Protein AF-T1AG75-F1 (afdb_monomer_lite)

Foldseek 3Di:
DQVVQVVVQVVCVVVVLHQADPLNVVVQVVCVVCCVVFPWDWHDDSHNDIDIDHDPVCVVVVCVVCVVSDPDDDDDDDPDDDPPDD

InterPro domains:
  IPR048470 Mevalonate-3-kinase, C-terminal domain [PF21433] (1-59)

Structure (mmCIF, N/CA/C/O backbone):
data_AF-T1AG75-F1
#
_entry.id   AF-T1AG75-F1
#
loop_
_atom_site.group_PDB
_atom_site.id
_atom_site.type_symbol
_atom_site.label_atom_id
_atom_site.label_alt_id
_atom_site.label_comp_id
_atom_site.label_asym_id
_atom_site.label_entity_id
_atom_site.label_seq_id
_atom_site.pdbx_PDB_ins_code
_atom_site.Cartn_x
_atom_site.Cartn_y
_atom_site.Cartn_z
_atom_site.occupancy
_atom_site.B_iso_or_equiv
_atom_site.auth_seq_id
_atom_site.auth_comp_id
_atom_site.auth_asym_id
_atom_site.auth_atom_id
_atom_site.pdbx_PDB_model_num
ATOM 1 N N . ALA A 1 1 ? -7.167 3.860 -8.231 1.00 57.28 1 ALA A N 1
ATOM 2 C CA . ALA A 1 1 ? -5.901 3.943 -7.463 1.00 57.28 1 ALA A CA 1
ATOM 3 C C . ALA A 1 1 ? -5.082 2.653 -7.554 1.00 57.28 1 ALA A C 1
ATOM 5 O O . ALA A 1 1 ? -3.965 2.696 -8.051 1.00 57.28 1 ALA A O 1
ATOM 6 N N . MET A 1 2 ? -5.605 1.513 -7.074 1.00 60.69 2 MET A N 1
ATOM 7 C CA . MET A 1 2 ? -4.892 0.224 -7.141 1.00 60.69 2 MET A CA 1
ATOM 8 C C . MET A 1 2 ? -4.856 -0.328 -8.574 1.00 60.69 2 MET A C 1
ATOM 10 O O . MET A 1 2 ? -3.783 -0.664 -9.054 1.00 60.69 2 MET A O 1
ATOM 14 N N . GLU A 1 3 ? -5.997 -0.291 -9.273 1.00 70.62 3 GLU A N 1
ATOM 15 C CA . GLU A 1 3 ? -6.093 -0.606 -10.709 1.00 70.62 3 GLU A CA 1
ATOM 16 C C . GLU A 1 3 ? -5.158 0.288 -11.533 1.00 70.62 3 GLU A C 1
ATOM 18 O O . GLU A 1 3 ? -4.320 -0.229 -12.253 1.00 70.62 3 GLU A O 1
ATOM 23 N N . ASP A 1 4 ? -5.169 1.608 -11.305 1.00 63.62 4 ASP A N 1
ATOM 24 C CA . ASP A 1 4 ? -4.243 2.533 -11.984 1.00 63.62 4 ASP A CA 1
ATOM 25 C C . ASP A 1 4 ? -2.757 2.202 -11.745 1.00 63.62 4 ASP A C 1
ATOM 27 O O . ASP A 1 4 ? -1.921 2.388 -12.629 1.00 63.62 4 ASP A O 1
ATOM 31 N N . THR A 1 5 ? -2.406 1.719 -10.545 1.00 66.12 5 THR A N 1
ATOM 32 C CA . THR A 1 5 ? -1.029 1.307 -10.224 1.00 66.12 5 THR A CA 1
ATOM 33 C C . THR A 1 5 ? -0.675 0.013 -10.953 1.00 66.12 5 THR A C 1
ATOM 35 O O . THR A 1 5 ? 0.410 -0.094 -11.522 1.00 66.12 5 THR A O 1
ATOM 38 N N . ASP A 1 6 ? -1.586 -0.957 -10.968 1.00 72.81 6 ASP A N 1
ATOM 39 C CA . ASP A 1 6 ? -1.393 -2.225 -11.668 1.00 72.81 6 ASP A CA 1
ATOM 40 C C . ASP A 1 6 ? -1.286 -2.013 -13.185 1.00 72.81 6 ASP A C 1
ATOM 42 O O . ASP A 1 6 ? -0.387 -2.565 -13.821 1.00 72.81 6 ASP A O 1
ATOM 46 N N . ASP A 1 7 ? -2.124 -1.149 -13.754 1.00 72.12 7 ASP A N 1
ATOM 47 C CA . ASP A 1 7 ? -2.104 -0.789 -15.172 1.00 72.12 7 ASP A CA 1
ATOM 48 C C . ASP A 1 7 ? -0.818 -0.052 -15.564 1.00 72.12 7 ASP A C 1
ATOM 50 O O . ASP A 1 7 ? -0.224 -0.359 -16.603 1.00 72.12 7 ASP A O 1
ATOM 54 N N . TYR A 1 8 ? -0.326 0.855 -14.711 1.00 70.56 8 TYR A N 1
ATOM 55 C CA . TYR A 1 8 ? 0.967 1.520 -14.901 1.00 70.56 8 TYR A CA 1
ATOM 56 C C . TYR A 1 8 ? 2.129 0.518 -14.937 1.00 70.56 8 TYR A C 1
ATOM 58 O O . TYR A 1 8 ? 2.965 0.561 -15.844 1.00 70.56 8 TYR A O 1
ATOM 66 N N . HIS A 1 9 ? 2.184 -0.418 -13.984 1.00 67.12 9 HIS A N 1
ATOM 67 C CA . HIS A 1 9 ? 3.259 -1.416 -13.947 1.00 67.12 9 HIS A CA 1
ATOM 68 C C . HIS A 1 9 ? 3.145 -2.437 -15.077 1.00 67.12 9 HIS A C 1
ATOM 70 O O . HIS A 1 9 ? 4.168 -2.801 -15.646 1.00 67.12 9 HIS A O 1
ATOM 76 N N . ASN A 1 10 ? 1.933 -2.826 -15.478 1.00 75.81 10 ASN A N 1
ATOM 77 C CA . ASN A 1 10 ? 1.712 -3.682 -16.646 1.00 75.81 10 ASN A CA 1
ATOM 78 C C . ASN A 1 10 ? 2.186 -3.019 -17.949 1.00 75.81 10 ASN A C 1
ATOM 80 O O . ASN A 1 10 ? 2.721 -3.698 -18.826 1.00 75.81 10 ASN A O 1
ATOM 84 N N . LEU A 1 11 ? 1.988 -1.705 -18.100 1.00 73.56 11 LEU A N 1
ATOM 85 C CA . LEU A 1 11 ? 2.483 -0.958 -19.257 1.00 73.56 11 LEU A CA 1
ATOM 86 C C . LEU A 1 11 ? 4.017 -0.890 -19.269 1.00 73.56 11 LEU A C 1
ATOM 88 O O . LEU A 1 11 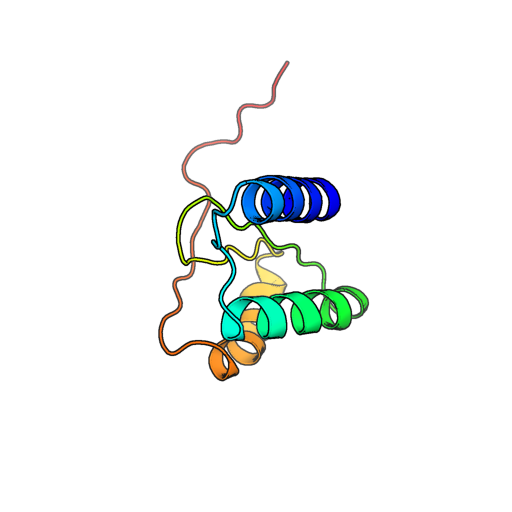? 4.620 -1.125 -20.314 1.00 73.56 11 LEU A O 1
ATOM 92 N N . ASN A 1 12 ? 4.639 -0.625 -18.117 1.00 68.75 12 ASN A N 1
ATOM 93 C CA . ASN A 1 12 ? 6.097 -0.585 -17.976 1.00 68.75 12 ASN A CA 1
ATOM 94 C C . ASN A 1 12 ? 6.752 -1.949 -18.236 1.00 68.75 12 ASN A C 1
ATOM 96 O O . ASN A 1 12 ? 7.751 -2.026 -18.951 1.00 68.75 12 ASN A O 1
ATOM 100 N N . ASP A 1 13 ? 6.153 -3.031 -17.737 1.00 72.62 13 ASP A N 1
ATOM 101 C CA . ASP A 1 13 ? 6.644 -4.398 -17.942 1.00 72.62 13 ASP A CA 1
ATOM 102 C C . ASP A 1 13 ? 6.641 -4.767 -19.436 1.00 72.62 13 ASP A C 1
ATOM 104 O O . ASP A 1 13 ? 7.613 -5.317 -19.956 1.00 72.62 13 ASP A O 1
ATOM 108 N N . LYS A 1 14 ? 5.591 -4.357 -20.167 1.00 73.81 14 LYS A N 1
ATOM 109 C CA . LYS A 1 14 ? 5.473 -4.547 -21.625 1.00 73.81 14 LYS A CA 1
ATOM 110 C C . LYS A 1 14 ? 6.535 -3.801 -22.437 1.00 73.81 14 LYS A C 1
ATOM 112 O O . LYS A 1 14 ? 6.797 -4.198 -23.570 1.00 73.81 14 LYS A O 1
ATOM 117 N N . VAL A 1 15 ? 7.142 -2.748 -21.885 1.00 70.50 15 VAL A N 1
ATOM 118 C CA . VAL A 1 15 ? 8.246 -2.002 -22.518 1.00 70.50 15 VAL A CA 1
ATOM 119 C C . VAL A 1 15 ? 9.617 -2.344 -21.914 1.00 70.50 15 VAL A C 1
ATOM 121 O O . VAL A 1 15 ? 10.594 -1.645 -22.176 1.00 70.50 15 VAL A O 1
ATOM 124 N N . GLY A 1 16 ? 9.708 -3.433 -21.138 1.00 62.53 16 GLY A N 1
ATOM 125 C CA . GLY A 1 16 ? 10.960 -3.956 -20.578 1.00 62.53 16 GLY A CA 1
ATOM 126 C C . GLY A 1 16 ? 11.446 -3.246 -19.311 1.00 62.53 16 GLY A C 1
ATOM 127 O O . GLY A 1 16 ? 12.608 -3.390 -18.932 1.00 62.53 16 GLY A O 1
ATOM 128 N N . VAL A 1 17 ? 10.584 -2.466 -18.652 1.00 67.12 17 VAL A N 1
ATOM 129 C CA . VAL A 1 17 ? 10.906 -1.740 -17.418 1.00 67.12 17 VAL A CA 1
ATOM 130 C C . VAL A 1 17 ? 10.312 -2.484 -16.221 1.00 67.12 17 VAL A C 1
ATOM 132 O O . VAL A 1 17 ? 9.144 -2.326 -15.868 1.00 67.12 17 VAL A O 1
ATOM 135 N N . HIS A 1 18 ? 11.144 -3.301 -15.575 1.00 72.44 18 HIS A N 1
ATOM 136 C CA . HIS A 1 18 ? 10.752 -4.141 -14.442 1.00 72.44 18 HIS A CA 1
ATOM 137 C C . HIS A 1 18 ? 10.926 -3.404 -13.106 1.00 72.44 18 HIS A C 1
ATOM 139 O O . HIS A 1 18 ? 11.982 -3.463 -12.480 1.00 72.44 18 HIS A O 1
ATOM 145 N N . ILE A 1 19 ? 9.883 -2.701 -12.662 1.00 73.75 19 ILE A N 1
ATOM 146 C CA . ILE A 1 19 ? 9.909 -1.927 -11.404 1.00 73.75 19 ILE A CA 1
ATOM 147 C C . ILE A 1 19 ? 9.593 -2.812 -10.187 1.00 73.75 19 ILE A C 1
ATOM 149 O O . ILE A 1 19 ? 10.138 -2.623 -9.103 1.00 73.75 19 ILE A O 1
ATOM 153 N N . LEU A 1 20 ? 8.707 -3.799 -10.353 1.00 78.94 20 LEU A N 1
ATOM 154 C CA . LEU A 1 20 ? 8.256 -4.668 -9.266 1.00 78.94 20 LEU A CA 1
ATOM 155 C C . LEU A 1 20 ? 9.145 -5.908 -9.135 1.00 78.94 20 LEU A C 1
ATOM 157 O O . LEU A 1 20 ? 9.062 -6.830 -9.952 1.00 78.94 20 LEU A O 1
ATOM 161 N N . THR A 1 21 ? 9.929 -5.962 -8.058 1.00 83.56 21 THR A N 1
ATOM 162 C CA . THR A 1 21 ? 10.652 -7.177 -7.648 1.00 83.56 21 THR A CA 1
ATOM 163 C C . THR A 1 21 ? 9.686 -8.262 -7.156 1.00 83.56 21 THR A C 1
ATOM 165 O O . THR A 1 21 ? 8.538 -7.976 -6.809 1.00 83.56 21 THR A O 1
ATOM 168 N N . GLU A 1 22 ? 10.139 -9.516 -7.076 1.00 83.38 22 GLU A N 1
ATOM 169 C CA . GLU A 1 22 ? 9.321 -10.622 -6.547 1.00 83.38 22 GLU A CA 1
ATOM 170 C C . GLU A 1 22 ? 8.840 -10.358 -5.114 1.00 83.38 22 GLU A C 1
ATOM 172 O O . GLU A 1 22 ? 7.661 -10.536 -4.820 1.00 83.38 22 GLU A O 1
ATOM 177 N N . HIS A 1 23 ? 9.709 -9.836 -4.241 1.00 84.44 23 HIS A N 1
ATOM 178 C CA . HIS A 1 23 ? 9.332 -9.475 -2.870 1.00 84.44 23 HIS A CA 1
ATOM 179 C C . HIS A 1 23 ? 8.237 -8.404 -2.830 1.00 84.44 23 HIS A C 1
ATOM 181 O O . HIS A 1 23 ? 7.312 -8.497 -2.022 1.00 84.44 23 HIS A O 1
ATOM 187 N N . MET A 1 24 ? 8.307 -7.408 -3.722 1.00 87.56 24 MET A N 1
ATOM 188 C CA . MET A 1 24 ? 7.248 -6.405 -3.842 1.00 87.56 24 MET A CA 1
ATOM 189 C C . MET A 1 24 ? 5.943 -7.060 -4.288 1.00 87.56 24 MET A C 1
ATOM 191 O O . MET A 1 24 ? 4.913 -6.803 -3.679 1.00 87.56 24 MET A O 1
ATOM 195 N N . ARG A 1 25 ? 5.971 -7.949 -5.288 1.00 87.62 25 ARG A N 1
ATOM 196 C CA . ARG A 1 25 ? 4.768 -8.658 -5.761 1.00 87.62 25 ARG A CA 1
ATOM 197 C C . ARG A 1 25 ? 4.119 -9.490 -4.653 1.00 87.62 25 ARG A C 1
ATOM 199 O O . ARG A 1 25 ? 2.898 -9.430 -4.515 1.00 87.62 25 ARG A O 1
ATOM 206 N N . SER A 1 26 ? 4.911 -10.182 -3.834 1.00 90.00 26 SER A N 1
ATOM 207 C CA . SER A 1 26 ? 4.410 -10.916 -2.664 1.00 90.00 26 SER A CA 1
ATOM 208 C C . SER A 1 26 ? 3.748 -9.985 -1.647 1.00 90.00 26 SER A C 1
ATOM 210 O O . SER A 1 26 ? 2.625 -10.243 -1.224 1.00 90.00 26 SER A O 1
ATOM 212 N N . LEU A 1 27 ? 4.380 -8.853 -1.318 1.00 91.00 27 LEU A N 1
ATOM 213 C CA . LEU A 1 27 ? 3.782 -7.856 -0.427 1.00 91.00 27 LEU A CA 1
ATOM 214 C C . LEU A 1 27 ? 2.470 -7.285 -0.995 1.00 91.00 27 LEU A C 1
ATOM 216 O O . LEU A 1 27 ? 1.488 -7.150 -0.270 1.00 91.00 27 LEU A O 1
ATOM 220 N N . LEU A 1 28 ? 2.426 -6.964 -2.291 1.00 90.69 28 LEU A N 1
ATOM 221 C CA . LEU A 1 28 ? 1.216 -6.447 -2.940 1.00 90.69 28 LEU A CA 1
ATOM 222 C C . LEU A 1 28 ? 0.076 -7.474 -2.934 1.00 90.69 28 LEU A C 1
ATOM 224 O O . LEU A 1 28 ? -1.082 -7.098 -2.750 1.00 90.69 28 LEU A O 1
ATOM 228 N N . HIS A 1 29 ? 0.392 -8.760 -3.108 1.00 90.88 29 HIS A N 1
ATOM 229 C CA . HIS A 1 29 ? -0.584 -9.841 -2.995 1.00 90.88 29 HIS A CA 1
ATOM 230 C C . HIS A 1 29 ? -1.199 -9.896 -1.592 1.00 90.88 29 HIS A C 1
ATOM 232 O O . HIS A 1 29 ? -2.422 -9.873 -1.457 1.00 90.88 29 HIS A O 1
ATOM 238 N N . GLU A 1 30 ? -0.367 -9.869 -0.555 1.00 93.38 30 GLU A N 1
ATOM 239 C CA . GLU A 1 30 ? -0.824 -9.893 0.836 1.00 93.38 30 GLU A CA 1
ATOM 240 C C . GLU A 1 30 ? -1.651 -8.657 1.206 1.00 93.38 30 GLU A C 1
ATOM 242 O O . GLU A 1 30 ? -2.708 -8.777 1.824 1.00 93.38 30 GLU A O 1
ATOM 247 N N . ILE A 1 31 ? -1.254 -7.466 0.743 1.00 92.00 31 ILE A N 1
ATOM 248 C CA . ILE A 1 31 ? -2.036 -6.235 0.942 1.00 92.00 31 ILE A CA 1
ATOM 249 C C . ILE A 1 31 ? -3.453 -6.373 0.364 1.00 92.00 31 ILE A C 1
ATOM 251 O O . ILE A 1 31 ? -4.414 -5.901 0.978 1.00 92.00 31 ILE A O 1
ATOM 255 N N . ARG A 1 32 ? -3.618 -7.035 -0.791 1.00 89.94 32 ARG A N 1
ATOM 256 C CA . ARG A 1 32 ? -4.949 -7.277 -1.381 1.00 89.94 32 ARG A CA 1
ATOM 257 C C . ARG A 1 32 ? -5.816 -8.169 -0.493 1.00 89.94 32 ARG A C 1
ATOM 259 O O . ARG A 1 32 ? -7.019 -7.929 -0.415 1.00 89.94 32 ARG A O 1
ATOM 266 N N . ILE A 1 33 ? -5.220 -9.144 0.191 1.00 92.25 33 ILE A N 1
ATOM 267 C CA . ILE A 1 33 ? -5.916 -10.017 1.145 1.00 92.25 33 ILE A CA 1
ATOM 268 C C . ILE A 1 33 ? -6.292 -9.221 2.403 1.00 92.25 33 ILE A C 1
ATOM 270 O O . ILE A 1 33 ? -7.468 -9.160 2.774 1.00 92.25 33 ILE A O 1
ATOM 274 N N . TRP A 1 34 ? -5.319 -8.539 3.018 1.00 93.50 34 TRP A N 1
ATOM 275 C CA . TRP A 1 34 ? -5.506 -7.801 4.275 1.00 93.50 34 TRP A CA 1
ATOM 276 C C . TRP A 1 34 ? -6.493 -6.638 4.158 1.00 93.50 34 TRP A C 1
ATOM 278 O O . TRP A 1 34 ? -7.091 -6.237 5.156 1.00 93.50 34 TRP A O 1
ATOM 288 N N . ARG A 1 35 ? -6.713 -6.112 2.947 1.00 89.56 35 ARG A N 1
ATOM 289 C CA . ARG A 1 35 ? -7.685 -5.039 2.697 1.00 89.56 35 ARG A CA 1
ATOM 290 C C . ARG A 1 35 ? -9.126 -5.417 3.061 1.00 89.56 35 ARG A C 1
ATOM 292 O O . ARG A 1 35 ? -9.943 -4.529 3.300 1.00 89.56 35 ARG A O 1
ATOM 299 N N . SER A 1 36 ? -9.445 -6.712 3.101 1.00 89.50 36 SER A N 1
ATOM 300 C CA . SER A 1 36 ? -10.750 -7.194 3.573 1.00 89.50 36 SER A CA 1
ATOM 301 C C . SER A 1 36 ? -10.952 -7.014 5.085 1.00 89.50 36 SER A C 1
ATOM 303 O O . SER A 1 36 ? -12.090 -6.941 5.543 1.00 89.50 36 SER A O 1
ATOM 305 N N . GLU A 1 37 ? -9.863 -6.888 5.847 1.00 92.44 37 GLU A N 1
ATOM 306 C CA . GLU A 1 37 ? -9.860 -6.778 7.310 1.00 92.44 37 GLU A CA 1
ATOM 307 C C . GLU A 1 37 ? -9.623 -5.341 7.784 1.00 92.44 37 GLU A C 1
ATOM 309 O O . GLU A 1 37 ? -10.239 -4.886 8.747 1.00 92.44 37 GLU A O 1
ATOM 314 N N . VAL A 1 38 ? -8.735 -4.611 7.102 1.00 91.19 38 VAL A N 1
ATOM 315 C CA . VAL A 1 38 ? -8.358 -3.242 7.462 1.00 91.19 38 VAL A CA 1
ATOM 316 C C . VAL A 1 38 ? -8.259 -2.375 6.210 1.00 91.19 38 VAL A C 1
ATOM 318 O O . VAL A 1 38 ? -7.794 -2.813 5.157 1.00 91.19 38 VAL A O 1
ATOM 321 N N . TRP A 1 39 ? -8.675 -1.112 6.305 1.00 90.31 39 TRP A N 1
ATOM 322 C CA . TRP A 1 39 ? -8.602 -0.219 5.153 1.00 90.31 39 TRP A CA 1
ATOM 323 C C . TRP A 1 39 ? -7.150 0.191 4.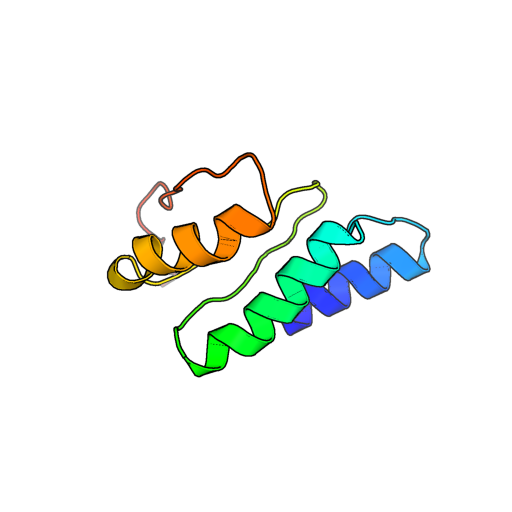873 1.00 90.31 39 TRP A C 1
ATOM 325 O O . TRP A 1 39 ? -6.515 0.897 5.660 1.00 90.31 39 TRP A O 1
ATOM 335 N N . MET A 1 40 ? -6.644 -0.227 3.716 1.00 91.19 40 MET A N 1
ATOM 336 C CA . MET A 1 40 ? -5.351 0.180 3.175 1.00 91.19 40 MET A CA 1
ATOM 337 C C . MET A 1 40 ? -5.369 0.157 1.643 1.00 91.19 40 MET A C 1
ATOM 339 O O . MET A 1 40 ? -6.210 -0.495 1.017 1.00 91.19 40 MET A O 1
ATOM 343 N N . THR A 1 41 ? -4.420 0.858 1.034 1.00 90.19 41 THR A N 1
ATOM 344 C CA . THR A 1 41 ? -4.081 0.742 -0.393 1.00 90.19 41 THR A CA 1
ATOM 345 C C . THR A 1 41 ? -2.564 0.735 -0.531 1.00 90.19 41 THR A C 1
ATOM 347 O O . THR A 1 41 ? -1.861 1.001 0.440 1.00 90.19 41 THR A O 1
ATOM 350 N N . TYR A 1 42 ? -2.048 0.467 -1.726 1.00 90.00 42 TYR A N 1
ATOM 351 C CA . TYR A 1 42 ? -0.644 0.696 -2.040 1.00 90.00 42 TYR A CA 1
ATOM 352 C C . TYR A 1 42 ? -0.481 1.686 -3.187 1.00 90.00 42 TYR A C 1
ATOM 354 O O . TYR A 1 42 ? -1.381 1.861 -4.009 1.00 90.00 42 TYR A O 1
ATOM 362 N N . ILE A 1 43 ? 0.681 2.328 -3.218 1.00 88.19 43 ILE A N 1
ATOM 363 C CA . ILE A 1 43 ? 1.184 3.116 -4.337 1.00 88.19 43 ILE A CA 1
ATOM 364 C C . ILE A 1 43 ? 2.616 2.649 -4.571 1.00 88.19 43 ILE A C 1
ATOM 366 O O . ILE A 1 43 ? 3.421 2.605 -3.638 1.00 88.19 43 ILE A O 1
ATOM 370 N N . VAL A 1 44 ? 2.938 2.318 -5.816 1.00 85.56 44 VAL A N 1
ATOM 371 C CA . VAL A 1 44 ? 4.311 2.033 -6.233 1.00 85.56 44 VAL A CA 1
ATOM 372 C C . VAL A 1 44 ? 4.654 2.977 -7.370 1.00 85.56 44 VAL A C 1
ATOM 374 O O . VAL A 1 44 ? 3.954 3.009 -8.379 1.00 85.56 44 VAL A O 1
ATOM 377 N N . THR A 1 45 ? 5.710 3.761 -7.183 1.00 79.88 45 THR A N 1
ATOM 378 C CA . THR A 1 45 ? 6.192 4.732 -8.172 1.00 79.88 45 THR A CA 1
ATOM 379 C C . THR A 1 45 ? 7.268 4.089 -9.057 1.00 79.88 45 THR A C 1
ATOM 381 O O . THR A 1 45 ? 7.258 2.879 -9.245 1.00 79.88 45 THR A O 1
ATOM 384 N N . GLY A 1 46 ? 8.192 4.869 -9.630 1.00 74.94 46 GLY A N 1
ATOM 385 C CA . GLY A 1 46 ? 9.322 4.343 -10.409 1.00 74.94 46 GLY A CA 1
ATOM 386 C C . GLY A 1 46 ? 10.490 3.798 -9.577 1.00 74.94 46 GLY A C 1
ATOM 387 O O . GLY A 1 46 ? 11.472 3.341 -10.151 1.00 74.94 46 GLY A O 1
ATOM 388 N N . GLY A 1 47 ? 10.425 3.887 -8.245 1.00 80.00 47 GLY A N 1
ATOM 389 C CA . GLY A 1 47 ? 11.464 3.377 -7.347 1.00 80.00 47 GLY A CA 1
ATOM 390 C C . GLY A 1 47 ? 11.103 2.038 -6.702 1.00 80.00 47 GLY A C 1
ATOM 391 O O . GLY A 1 47 ? 9.952 1.606 -6.722 1.00 80.00 47 GLY A O 1
ATOM 392 N N . ASN A 1 48 ? 12.081 1.430 -6.029 1.00 83.88 48 ASN A N 1
ATOM 393 C CA . ASN A 1 48 ? 11.914 0.175 -5.285 1.00 83.88 48 ASN A CA 1
ATOM 394 C C . ASN A 1 48 ? 11.297 0.423 -3.899 1.00 83.88 48 ASN A C 1
ATOM 396 O O . ASN A 1 48 ? 11.868 0.073 -2.866 1.00 83.88 48 ASN A O 1
ATOM 400 N N . SER A 1 49 ? 10.160 1.112 -3.854 1.00 87.88 49 SER A N 1
ATOM 401 C CA . SER A 1 49 ? 9.462 1.451 -2.614 1.00 87.88 49 SER A CA 1
ATOM 402 C C . SER A 1 49 ? 7.961 1.284 -2.781 1.00 87.88 49 SER A C 1
ATOM 404 O O . SER A 1 49 ? 7.386 1.679 -3.795 1.00 87.88 49 SER A O 1
ATOM 406 N N . VAL A 1 50 ? 7.330 0.714 -1.757 1.00 90.38 50 VAL A N 1
ATOM 407 C CA . VAL A 1 50 ? 5.879 0.554 -1.671 1.00 90.38 50 VAL A CA 1
ATOM 408 C C . VAL A 1 50 ? 5.371 1.499 -0.592 1.00 90.38 50 VAL A C 1
ATOM 410 O O . VAL A 1 50 ? 5.765 1.397 0.568 1.00 90.38 50 VAL A O 1
ATOM 413 N N . PHE A 1 51 ? 4.499 2.426 -0.971 1.00 92.88 51 PHE A N 1
ATOM 414 C CA . PHE A 1 51 ? 3.819 3.308 -0.030 1.00 92.88 51 PHE A CA 1
ATOM 415 C C . PHE A 1 51 ? 2.469 2.701 0.318 1.00 92.88 51 PHE A C 1
ATOM 417 O O . PHE A 1 51 ? 1.728 2.321 -0.585 1.00 92.88 51 PHE A O 1
ATOM 424 N N . ILE A 1 52 ? 2.131 2.643 1.607 1.00 93.38 52 ILE A N 1
ATOM 425 C CA . ILE A 1 52 ? 0.886 2.032 2.087 1.00 93.38 52 ILE A CA 1
ATOM 426 C C . ILE A 1 52 ? 0.066 3.082 2.848 1.00 93.38 52 ILE A C 1
ATOM 428 O O . ILE A 1 52 ? 0.223 3.232 4.064 1.00 93.38 52 ILE A O 1
ATOM 432 N N . PRO A 1 53 ? -0.789 3.862 2.161 1.00 93.50 53 PRO A N 1
ATOM 433 C CA . PRO A 1 53 ? -1.743 4.729 2.833 1.00 93.50 53 PRO A CA 1
ATOM 434 C C . PRO A 1 53 ? -2.745 3.910 3.652 1.00 93.50 53 PRO A C 1
ATOM 436 O O . PRO A 1 53 ? -3.329 2.940 3.165 1.00 93.50 53 PRO A O 1
ATOM 439 N N . CYS A 1 54 ? -2.968 4.338 4.889 1.00 93.38 54 CYS A N 1
ATOM 440 C CA . CYS A 1 54 ? -3.897 3.718 5.825 1.00 93.38 54 CYS A CA 1
ATOM 441 C C . CYS A 1 54 ? -4.491 4.765 6.773 1.00 93.38 54 CYS A C 1
ATOM 443 O O . CYS A 1 54 ? -4.043 5.918 6.819 1.00 93.38 54 CYS A O 1
ATOM 445 N N . HIS A 1 55 ? -5.501 4.380 7.554 1.00 93.06 55 HIS A N 1
ATOM 446 C CA . HIS A 1 55 ? -5.924 5.216 8.672 1.00 93.06 55 HIS A CA 1
ATOM 447 C C . HIS A 1 55 ? -4.892 5.161 9.797 1.00 93.06 55 HIS A C 1
ATOM 449 O O 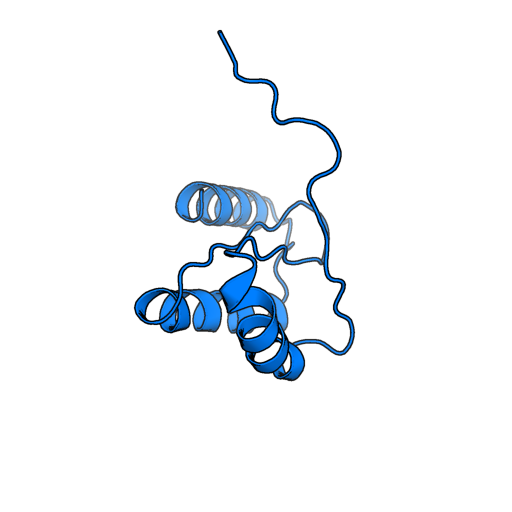. HIS A 1 55 ? -4.351 4.109 10.124 1.00 93.06 55 HIS A O 1
ATOM 455 N N . LYS A 1 56 ? -4.694 6.296 10.476 1.00 91.75 56 LYS A N 1
ATOM 456 C CA . LYS A 1 56 ? -3.729 6.413 11.580 1.00 91.75 56 LYS A CA 1
ATOM 457 C C . LYS A 1 56 ? -3.922 5.356 12.679 1.00 91.75 56 LYS A C 1
ATOM 459 O O . LYS A 1 56 ? -2.944 4.893 13.248 1.00 91.75 56 LYS A O 1
ATOM 464 N N . LYS A 1 57 ? -5.172 4.985 12.979 1.00 93.81 57 LYS A N 1
ATOM 465 C CA . LYS A 1 57 ? -5.501 3.961 13.986 1.00 93.81 57 LYS A CA 1
ATOM 466 C C . LYS A 1 57 ? -4.994 2.557 13.620 1.00 93.81 57 LYS A C 1
ATOM 468 O O . LYS A 1 57 ? -4.705 1.784 14.523 1.00 93.81 57 LYS A O 1
ATOM 473 N N . ASP A 1 58 ? -4.835 2.274 12.327 1.00 94.12 58 ASP A N 1
ATOM 474 C CA . ASP A 1 58 ? -4.485 0.951 11.801 1.00 94.12 58 ASP A CA 1
ATOM 475 C C . ASP A 1 58 ? -2.976 0.846 11.490 1.00 94.12 58 ASP A C 1
ATOM 477 O O . ASP A 1 58 ? -2.441 -0.247 11.316 1.00 94.12 58 ASP A O 1
ATOM 481 N N . ALA A 1 59 ? -2.255 1.977 11.477 1.00 91.94 59 ALA A N 1
ATOM 482 C CA . ALA A 1 59 ? -0.840 2.054 11.108 1.00 91.94 59 ALA A CA 1
ATOM 483 C C . ALA A 1 59 ? 0.045 1.087 11.912 1.00 91.94 59 ALA A C 1
ATOM 485 O O . ALA A 1 59 ? 0.848 0.359 11.334 1.00 91.94 59 ALA A O 1
ATOM 486 N N . GLY A 1 60 ? -0.135 1.019 13.235 1.00 92.56 60 GLY A N 1
ATOM 487 C CA . GLY A 1 60 ? 0.674 0.148 14.092 1.00 92.56 60 GLY A CA 1
ATOM 488 C C . GLY A 1 60 ? 0.484 -1.345 13.809 1.00 92.56 60 GLY A C 1
ATOM 489 O O . GLY A 1 60 ? 1.430 -2.121 13.940 1.00 92.56 60 GLY A O 1
ATOM 490 N N . GLU A 1 61 ? -0.716 -1.761 13.408 1.00 92.81 61 GLU A N 1
ATOM 491 C CA . GLU A 1 61 ? -0.985 -3.144 13.010 1.00 92.81 61 GLU A CA 1
ATOM 492 C C . GLU A 1 61 ? -0.389 -3.445 11.633 1.00 92.81 61 GLU A C 1
ATOM 494 O O . GLU A 1 61 ? 0.311 -4.444 11.464 1.00 92.81 61 GLU A O 1
ATOM 499 N N . ILE A 1 62 ? -0.599 -2.546 10.670 1.00 93.06 62 ILE A N 1
ATOM 500 C CA . ILE A 1 62 ? -0.078 -2.680 9.306 1.00 93.06 62 ILE A CA 1
ATOM 501 C C . ILE A 1 62 ? 1.447 -2.762 9.321 1.00 93.06 62 ILE A C 1
ATOM 503 O O . ILE A 1 62 ? 2.014 -3.641 8.678 1.00 93.06 62 ILE A O 1
ATOM 507 N N . MET A 1 63 ? 2.118 -1.920 10.110 1.00 91.94 63 MET A N 1
ATOM 508 C CA . MET A 1 63 ? 3.573 -1.966 10.251 1.00 91.94 63 MET A CA 1
ATOM 509 C C . MET A 1 63 ? 4.059 -3.341 10.732 1.00 91.94 63 MET A C 1
ATOM 511 O O . MET A 1 63 ? 5.031 -3.868 10.196 1.00 91.94 63 MET A O 1
ATOM 515 N N . LYS A 1 64 ? 3.365 -3.971 11.689 1.00 91.81 64 LYS A N 1
ATOM 516 C CA . LYS A 1 64 ? 3.717 -5.325 12.154 1.00 91.81 64 LYS A CA 1
ATOM 517 C C . LYS A 1 64 ? 3.540 -6.377 11.059 1.00 91.81 64 LYS A C 1
ATOM 519 O O . LYS A 1 64 ? 4.403 -7.237 10.922 1.00 91.81 64 LYS A O 1
ATOM 524 N N . ARG A 1 65 ? 2.455 -6.303 10.278 1.00 91.69 65 ARG A N 1
ATOM 525 C CA . ARG A 1 65 ? 2.205 -7.222 9.151 1.00 91.69 65 ARG A CA 1
ATOM 526 C C . ARG A 1 65 ? 3.267 -7.069 8.054 1.00 91.69 65 ARG A C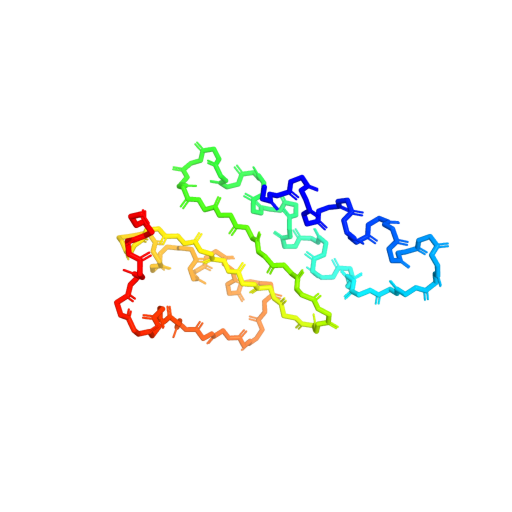 1
ATOM 528 O O . ARG A 1 65 ? 3.777 -8.058 7.539 1.00 91.69 65 ARG A O 1
ATOM 535 N N . VAL A 1 66 ? 3.649 -5.831 7.739 1.00 91.25 66 VAL A N 1
ATOM 536 C CA . VAL A 1 66 ? 4.610 -5.505 6.671 1.00 91.25 66 VAL A CA 1
ATOM 537 C C . VAL A 1 66 ? 6.059 -5.805 7.067 1.00 91.25 66 VAL A C 1
ATOM 539 O O . VAL A 1 66 ? 6.866 -6.121 6.196 1.00 91.25 66 VAL A O 1
ATOM 542 N N 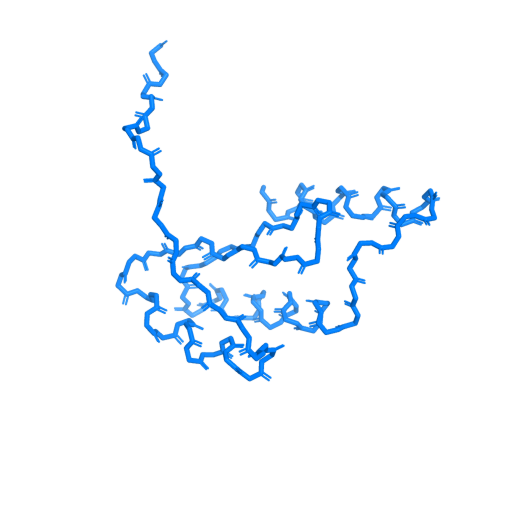. ALA A 1 67 ? 6.401 -5.771 8.359 1.00 90.06 67 ALA A N 1
ATOM 543 C CA . ALA A 1 67 ? 7.762 -6.021 8.846 1.00 90.06 67 ALA A CA 1
ATOM 544 C C . ALA A 1 67 ? 8.341 -7.387 8.423 1.00 90.06 67 ALA A C 1
ATOM 546 O O . ALA A 1 67 ? 9.555 -7.533 8.328 1.00 90.06 67 ALA A O 1
ATOM 547 N N . PHE A 1 68 ? 7.498 -8.377 8.116 1.00 85.81 68 PHE A N 1
ATOM 548 C CA . PHE A 1 68 ? 7.942 -9.674 7.591 1.00 85.81 68 PHE A CA 1
ATOM 549 C C . PHE A 1 68 ? 8.479 -9.611 6.149 1.00 85.81 68 PHE A C 1
ATOM 551 O O . PHE A 1 68 ? 9.217 -10.500 5.736 1.00 85.81 68 PHE A O 1
ATOM 558 N N . PHE A 1 69 ? 8.130 -8.568 5.389 1.00 84.75 69 PHE A N 1
ATOM 559 C CA . PHE A 1 69 ? 8.448 -8.421 3.963 1.00 84.75 69 PHE A CA 1
ATOM 560 C C . PHE A 1 69 ? 9.588 -7.435 3.689 1.00 84.75 69 PHE A C 1
ATOM 562 O O . PHE A 1 69 ? 10.086 -7.364 2.566 1.00 84.75 69 PHE A O 1
ATOM 569 N N . THR A 1 70 ? 10.000 -6.648 4.687 1.00 82.81 70 THR A N 1
ATOM 570 C CA . THR A 1 70 ? 11.034 -5.621 4.525 1.00 82.81 70 THR A CA 1
ATOM 571 C C . THR A 1 70 ? 11.854 -5.433 5.795 1.00 82.81 70 THR A C 1
ATOM 573 O O . THR A 1 70 ? 11.320 -5.419 6.900 1.00 82.81 70 THR A O 1
ATOM 576 N N . GLY A 1 71 ? 13.162 -5.217 5.629 1.00 77.88 71 GLY A N 1
ATOM 577 C CA . GLY A 1 71 ? 14.053 -4.814 6.721 1.00 77.88 71 GLY A CA 1
ATOM 578 C C . GLY A 1 71 ? 13.989 -3.319 7.050 1.00 77.88 71 GLY A C 1
ATOM 579 O O . GLY A 1 71 ? 14.489 -2.903 8.093 1.00 77.88 71 GLY A O 1
ATOM 580 N N . THR A 1 72 ? 13.365 -2.511 6.185 1.00 84.88 72 THR A N 1
ATOM 581 C CA . THR A 1 72 ? 13.321 -1.051 6.322 1.00 84.88 72 THR A CA 1
ATOM 582 C C . THR A 1 72 ? 11.904 -0.537 6.110 1.00 84.88 72 THR A C 1
ATOM 584 O O . THR A 1 72 ? 11.266 -0.831 5.098 1.00 84.88 72 THR A O 1
ATOM 587 N N . MET A 1 73 ? 11.413 0.258 7.060 1.00 89.19 73 MET A N 1
ATOM 588 C CA . MET A 1 73 ? 10.085 0.861 7.016 1.00 89.19 73 MET A CA 1
ATOM 589 C C . MET A 1 73 ? 10.107 2.233 7.683 1.00 89.19 73 MET A C 1
ATOM 591 O O . MET A 1 73 ? 10.753 2.426 8.713 1.00 89.19 73 MET A O 1
ATOM 595 N N . HIS A 1 74 ? 9.372 3.175 7.100 1.00 90.25 74 HIS A N 1
ATOM 596 C CA . HIS A 1 74 ? 9.272 4.544 7.588 1.00 90.25 74 HIS A CA 1
ATOM 597 C C . HIS A 1 74 ? 7.803 4.950 7.678 1.00 90.25 74 HIS A C 1
ATOM 599 O O . HIS A 1 74 ? 7.072 4.860 6.692 1.00 90.25 74 HIS A O 1
ATOM 605 N N . GLU A 1 75 ? 7.374 5.415 8.850 1.00 90.75 75 GLU A N 1
ATOM 606 C CA . GLU A 1 75 ? 6.070 6.059 8.991 1.00 90.75 75 GLU A CA 1
ATOM 607 C C . GLU A 1 75 ? 6.153 7.466 8.390 1.00 90.75 75 GLU A C 1
ATOM 609 O O . GLU A 1 75 ? 6.977 8.289 8.795 1.00 90.75 75 GLU A O 1
ATOM 614 N N . LEU A 1 76 ? 5.306 7.736 7.399 1.00 91.00 76 LEU A N 1
ATOM 615 C CA . LEU A 1 76 ? 5.232 9.026 6.724 1.00 91.00 76 LEU A CA 1
ATOM 616 C C . LEU A 1 76 ? 3.899 9.700 7.036 1.00 91.00 76 LEU A C 1
ATOM 618 O O . LEU A 1 76 ? 2.853 9.057 7.123 1.00 91.00 76 LEU A O 1
ATOM 622 N N . LYS A 1 77 ? 3.927 11.028 7.133 1.00 87.88 77 LYS A N 1
ATOM 623 C CA . LYS A 1 77 ? 2.732 11.866 7.215 1.00 87.88 77 LYS A CA 1
ATOM 624 C C . LYS A 1 77 ? 2.706 12.792 6.008 1.00 87.88 77 LYS A C 1
ATOM 626 O O . LYS A 1 77 ? 3.730 13.378 5.667 1.00 87.88 77 LYS A O 1
ATOM 631 N N . VAL A 1 78 ? 1.538 12.952 5.388 1.00 84.69 78 VAL A N 1
ATOM 632 C CA . VAL A 1 78 ? 1.356 13.929 4.306 1.00 84.69 78 VAL A CA 1
ATOM 633 C C . VAL A 1 78 ? 1.709 15.322 4.836 1.00 84.69 78 VAL A C 1
ATOM 635 O O . VAL A 1 78 ? 1.152 15.772 5.841 1.00 84.69 78 VAL A O 1
ATOM 638 N N . ALA A 1 79 ? 2.671 15.975 4.187 1.00 82.56 79 ALA A N 1
ATOM 639 C CA . ALA A 1 79 ? 3.095 17.326 4.519 1.00 82.56 79 ALA A CA 1
ATOM 640 C C . ALA A 1 79 ? 2.191 18.357 3.821 1.00 82.56 79 ALA A C 1
ATOM 642 O O . ALA A 1 79 ? 1.838 18.191 2.657 1.00 82.56 79 ALA A O 1
ATOM 643 N N . GLY A 1 80 ? 1.836 19.432 4.534 1.00 74.56 80 GLY A N 1
ATOM 644 C CA . GLY A 1 80 ? 0.940 20.488 4.043 1.00 74.56 80 GLY A CA 1
ATOM 645 C C . GLY A 1 80 ? -0.549 20.230 4.319 1.00 74.56 80 GLY A C 1
ATOM 646 O O . GLY A 1 80 ? -0.967 19.110 4.610 1.00 74.56 80 GLY A O 1
ATOM 647 N N . LYS A 1 81 ? -1.373 21.288 4.271 1.00 65.69 81 LYS A N 1
ATOM 648 C CA . LYS A 1 81 ? -2.837 21.134 4.217 1.00 65.69 81 LYS A CA 1
ATOM 649 C C . LYS A 1 81 ? -3.186 20.592 2.834 1.00 65.69 81 LYS A C 1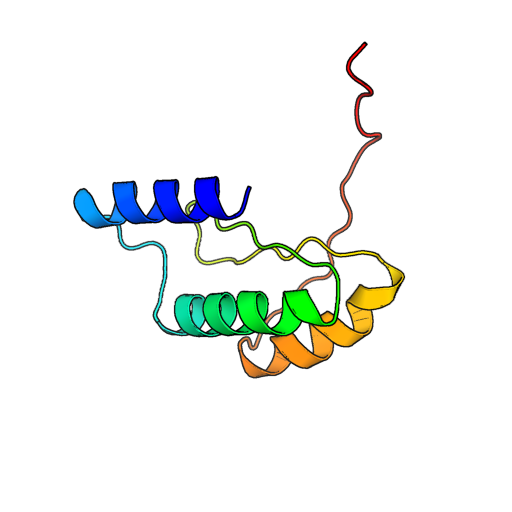
ATOM 651 O O . LYS A 1 81 ? -2.732 21.161 1.846 1.00 65.69 81 LYS A O 1
ATOM 656 N N . ALA A 1 82 ? -4.004 19.542 2.764 1.00 59.22 82 ALA A N 1
ATOM 657 C CA . ALA A 1 82 ? -4.637 19.153 1.511 1.00 59.22 82 ALA A CA 1
ATOM 658 C C . ALA A 1 82 ? -5.352 20.391 0.955 1.00 59.22 82 ALA A C 1
ATOM 660 O O . ALA A 1 82 ? -6.214 20.953 1.634 1.00 59.22 82 ALA A O 1
ATOM 661 N N . SER A 1 83 ? -4.945 20.869 -0.221 1.00 58.09 83 SER A N 1
ATOM 662 C CA . SER A 1 83 ? -5.680 21.921 -0.907 1.00 58.09 83 SER A CA 1
ATOM 663 C C . SER A 1 83 ? -7.047 21.342 -1.231 1.00 58.09 83 SER A C 1
ATOM 665 O O . SER A 1 83 ? -7.170 20.474 -2.094 1.00 58.09 83 SER A O 1
ATOM 667 N N . SER A 1 84 ? -8.061 21.772 -0.487 1.00 51.28 84 SER A N 1
ATOM 668 C CA . SER A 1 84 ? -9.453 21.608 -0.869 1.00 51.28 84 SER A CA 1
ATOM 669 C C . SER A 1 84 ? -9.598 22.289 -2.224 1.00 51.28 84 SER A C 1
ATOM 671 O O . SER A 1 84 ? -9.626 23.517 -2.279 1.00 51.28 84 SER A O 1
ATOM 673 N N . GLY A 1 85 ? -9.567 21.516 -3.309 1.00 52.22 85 GLY A N 1
ATOM 674 C CA . GLY A 1 85 ? -9.889 22.035 -4.630 1.00 52.22 85 GLY A CA 1
ATOM 675 C C . GLY A 1 85 ? -11.328 22.535 -4.593 1.00 52.22 85 GLY A C 1
ATOM 676 O O . GLY A 1 85 ? -12.251 21.726 -4.545 1.00 52.22 85 GLY A O 1
ATOM 677 N N . THR A 1 86 ? -11.481 23.852 -4.493 1.00 41.19 86 THR A N 1
ATOM 678 C CA . THR A 1 86 ? -12.686 24.600 -4.868 1.00 41.19 86 THR A CA 1
ATOM 679 C C . THR A 1 86 ? -12.705 24.800 -6.366 1.00 41.19 86 THR A C 1
ATOM 681 O O . THR A 1 86 ? -11.620 25.147 -6.891 1.00 41.19 86 THR A O 1
#

Organism: NCBI:txid410659

Secondary structure (DSSP, 8-state):
-HHHHHHHHHHHHHTT-----HHHHHHHHHHHHHTTTS-B--EE-SSS-EE--B-TTTHHHHHHHHTTT-S--------S------

Sequence (86 aa):
AMEDTDDYHNLNDKVGVHILTEHMRSLLHEIRIWRSEVWMTYIVTGGNSVFIPCHKKDAGEIMKRVAFFTGTMHELKVAGKASSGT

Radius of gyration: 14.08 Å; chains: 1; bounding box: 27×36×37 Å

pLDDT: mean 81.9, std 12.08, range [41.19, 94.12]